Protein AF-A0A803PFT8-F1 (afdb_monomer_lite)

Organism: Cannabis sativa (NCBI:txid3483)

Secondary structure (DSSP, 8-state):
---TT--EEEEEE-TTS-HHHHTTHHHHHHHHHHHSTT-SEEEEE-SSEEEEEESSS--TT----S--------SPPS-HHHHHHHHHHHHHHHHHHHTSGGGTT----------TT-----------

Foldseek 3Di:
DQDQPDKAKDKDFAPPDDPVLSVCVVVVVVVQCVVVPPDQWTWDDDPTMIMIMHRPDDCPPPDDPPDDDDDDDPDDDPDPVVLVVVVVVQVVQQVVQLPPVVCVRGGDDDDPRPPPDDPPPDPDDDDD

Structure (mmCIF, N/CA/C/O backbone):
data_AF-A0A803PFT8-F1
#
_entry.id   AF-A0A803PFT8-F1
#
loop_
_atom_site.group_PDB
_atom_site.id
_atom_site.type_symbol
_atom_site.label_atom_id
_atom_site.label_alt_id
_atom_site.label_comp_id
_atom_site.label_asym_id
_atom_site.label_entity_id
_atom_site.label_seq_id
_atom_site.pdbx_PDB_ins_code
_atom_site.Cartn_x
_atom_site.Cartn_y
_atom_site.Cartn_z
_atom_site.occupancy
_atom_site.B_iso_or_equiv
_atom_site.auth_seq_id
_atom_site.auth_comp_id
_atom_site.auth_asym_id
_atom_site.auth_atom_id
_atom_site.pdbx_PDB_model_num
ATOM 1 N N . MET A 1 1 ? -4.372 10.837 24.922 1.00 44.28 1 MET A N 1
ATOM 2 C CA . MET A 1 1 ? -5.160 9.863 25.702 1.00 44.28 1 MET A CA 1
ATOM 3 C C . MET A 1 1 ? -5.962 9.059 24.695 1.00 44.28 1 MET A C 1
ATOM 5 O O . MET A 1 1 ? -6.721 9.668 23.953 1.00 44.28 1 MET A O 1
ATOM 9 N N . VAL A 1 2 ? -5.701 7.760 24.560 1.00 54.59 2 VAL A N 1
ATOM 10 C CA . VAL A 1 2 ? -6.525 6.870 23.727 1.00 54.59 2 VAL A CA 1
ATOM 11 C C . VAL A 1 2 ? -7.710 6.454 24.590 1.00 54.59 2 VAL A C 1
ATOM 13 O O . VAL A 1 2 ? -7.504 6.063 25.736 1.00 54.59 2 VAL A O 1
ATOM 16 N N . LYS A 1 3 ? -8.936 6.638 24.099 1.00 64.12 3 LYS A N 1
ATOM 17 C CA . LYS A 1 3 ? -10.148 6.183 24.795 1.00 64.12 3 LYS A CA 1
ATOM 18 C C . LYS A 1 3 ? -10.170 4.647 24.743 1.00 64.12 3 LYS A C 1
ATOM 20 O O . LYS A 1 3 ? -9.803 4.116 23.700 1.00 64.12 3 LYS A O 1
ATOM 25 N N . GLU A 1 4 ? -10.577 3.957 25.813 1.00 70.50 4 GLU A N 1
ATOM 26 C CA . GLU A 1 4 ? -10.498 2.479 25.923 1.00 70.50 4 GLU A CA 1
ATOM 27 C C . GLU A 1 4 ? -11.153 1.710 24.755 1.00 70.50 4 GLU A C 1
ATOM 29 O O . GLU A 1 4 ? -10.731 0.598 24.462 1.00 70.50 4 GLU A O 1
ATOM 34 N N . ASP A 1 5 ? -12.062 2.343 24.003 1.00 81.56 5 ASP A N 1
ATOM 35 C CA . ASP A 1 5 ? -12.743 1.748 22.841 1.00 81.56 5 ASP A CA 1
ATOM 36 C C . ASP A 1 5 ? -12.388 2.400 21.490 1.00 81.56 5 ASP A C 1
ATOM 38 O O . ASP A 1 5 ? -13.102 2.247 20.496 1.00 81.56 5 ASP A O 1
ATOM 42 N N . GLN A 1 6 ? -11.322 3.202 21.423 1.00 90.56 6 GLN A N 1
ATOM 43 C CA . GLN A 1 6 ? -10.969 3.908 20.194 1.00 90.56 6 GLN A CA 1
ATOM 44 C C . GLN A 1 6 ? -10.096 3.054 19.273 1.00 90.56 6 GLN A C 1
ATOM 46 O O . GLN A 1 6 ? -8.986 2.656 19.619 1.00 90.56 6 GLN A O 1
ATOM 51 N N . VAL A 1 7 ? -10.561 2.877 18.037 1.00 93.44 7 VAL A N 1
ATOM 52 C CA . VAL A 1 7 ? -9.805 2.233 16.959 1.00 93.44 7 VAL A CA 1
ATOM 53 C C . VAL A 1 7 ? -9.600 3.226 15.821 1.00 93.44 7 VAL A C 1
ATOM 55 O O . VAL A 1 7 ? -10.534 3.895 15.382 1.00 93.44 7 VAL A O 1
ATOM 58 N N . TYR A 1 8 ? -8.370 3.316 15.327 1.00 95.94 8 TYR A N 1
ATOM 59 C CA . TYR A 1 8 ? -8.039 4.039 14.104 1.00 95.94 8 TYR A CA 1
ATOM 60 C C . TYR A 1 8 ? -7.986 3.040 12.957 1.00 95.94 8 TYR A C 1
ATOM 62 O O . TYR A 1 8 ? -7.270 2.049 13.057 1.00 95.94 8 TYR A O 1
ATOM 70 N N . GLY A 1 9 ? -8.730 3.288 11.882 1.00 95.44 9 GLY A N 1
ATOM 71 C CA . GLY A 1 9 ? -8.801 2.399 10.725 1.00 95.44 9 GLY A CA 1
ATOM 72 C C . GLY A 1 9 ? -8.551 3.140 9.418 1.00 95.44 9 GLY A C 1
ATOM 73 O O . GLY A 1 9 ? -8.933 4.300 9.273 1.00 95.44 9 GLY A O 1
ATOM 74 N N . LEU A 1 10 ? -7.923 2.456 8.465 1.00 95.62 10 LEU A N 1
ATOM 75 C CA . LEU A 1 10 ? -7.757 2.909 7.089 1.00 95.62 10 LEU A CA 1
ATOM 76 C C . LEU A 1 10 ? -8.031 1.739 6.150 1.00 95.62 10 LEU A C 1
ATOM 78 O O . LEU A 1 10 ? -7.395 0.694 6.266 1.00 95.62 10 LEU A O 1
ATOM 82 N N . ALA A 1 11 ? -8.925 1.962 5.195 1.00 95.62 11 ALA A N 1
ATOM 83 C CA . ALA A 1 11 ? -9.148 1.088 4.059 1.00 95.62 11 ALA A CA 1
ATOM 84 C C . ALA A 1 11 ? -8.800 1.844 2.775 1.00 95.62 11 ALA A C 1
ATOM 86 O O . ALA A 1 11 ? -9.191 3.001 2.610 1.00 95.62 11 ALA A O 1
ATOM 87 N N . GLN A 1 12 ? -8.065 1.203 1.874 1.00 93.50 12 GLN A N 1
ATOM 88 C CA . GLN A 1 12 ? -7.648 1.792 0.608 1.00 93.50 12 GLN A CA 1
ATOM 89 C C . GLN A 1 12 ? -7.751 0.751 -0.499 1.00 93.50 12 GLN A C 1
ATOM 91 O O . GLN A 1 12 ? -7.149 -0.311 -0.401 1.00 93.50 12 GLN A O 1
ATOM 96 N N . CYS A 1 13 ? -8.469 1.076 -1.567 1.00 93.88 13 CYS A N 1
ATOM 97 C CA . CYS A 1 13 ? -8.408 0.317 -2.810 1.00 93.88 13 CYS A CA 1
ATOM 98 C C . CYS A 1 13 ? -7.316 0.871 -3.724 1.00 93.88 13 CYS A C 1
ATOM 100 O O . CYS A 1 13 ? -6.910 2.032 -3.601 1.00 93.88 13 CYS A O 1
ATOM 102 N N . ARG A 1 14 ? -6.863 0.047 -4.665 1.00 91.81 14 ARG A N 1
ATOM 103 C CA . ARG A 1 14 ? -6.009 0.497 -5.764 1.00 91.81 14 ARG A CA 1
ATOM 104 C C . ARG A 1 14 ? -6.759 1.553 -6.589 1.00 91.81 14 ARG A C 1
ATOM 106 O O . ARG A 1 14 ? -7.973 1.481 -6.746 1.00 91.81 14 ARG A O 1
ATOM 113 N N . GLY A 1 15 ? -6.058 2.572 -7.079 1.00 89.06 15 GLY A N 1
ATOM 114 C CA . GLY A 1 15 ? -6.700 3.728 -7.727 1.00 89.06 15 GLY A CA 1
ATOM 115 C C . GLY A 1 15 ? -7.247 3.471 -9.138 1.00 89.06 15 GLY A C 1
ATOM 116 O O . GLY A 1 15 ? -7.919 4.331 -9.695 1.00 89.06 15 GLY A O 1
ATOM 117 N N . ASP A 1 16 ? -6.934 2.319 -9.723 1.00 87.44 16 ASP A N 1
ATOM 118 C CA . ASP A 1 16 ? -7.186 1.927 -11.115 1.00 87.44 16 ASP A CA 1
ATOM 119 C C . ASP A 1 16 ? -8.180 0.759 -11.251 1.00 87.44 16 ASP A C 1
ATOM 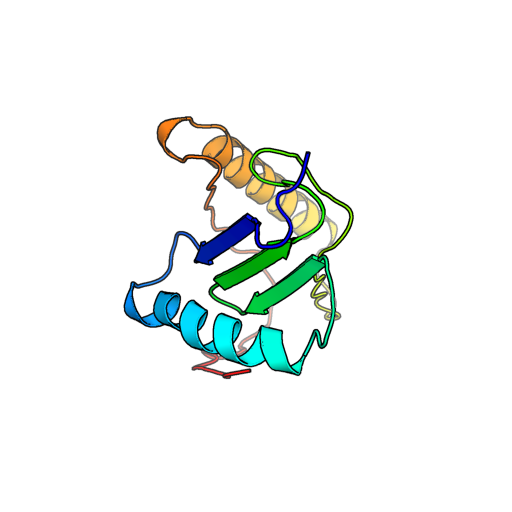121 O O . ASP A 1 16 ? -8.333 0.225 -12.348 1.00 87.44 16 ASP A O 1
ATOM 125 N N . VAL A 1 17 ? -8.832 0.338 -10.161 1.00 91.38 17 VAL A N 1
ATOM 126 C CA . VAL A 1 17 ? -9.778 -0.792 -10.168 1.00 91.38 17 VAL A CA 1
ATOM 127 C C . VAL A 1 17 ? -11.231 -0.326 -10.128 1.00 91.38 17 VAL A C 1
ATOM 129 O O . VAL A 1 17 ? -11.539 0.800 -9.732 1.00 91.38 17 VAL A O 1
ATOM 132 N N . SER A 1 18 ? -12.139 -1.210 -10.540 1.00 95.19 18 SER A N 1
ATOM 133 C CA . SER A 1 18 ? -13.576 -0.952 -10.482 1.00 95.19 18 SER A CA 1
ATOM 134 C C . SER A 1 18 ? -14.097 -0.927 -9.036 1.00 95.19 18 SER A C 1
ATOM 136 O O . SER A 1 18 ? -13.458 -1.416 -8.101 1.00 95.19 18 SER A O 1
ATOM 138 N N . THR A 1 19 ? -15.302 -0.390 -8.830 1.00 94.31 19 THR A N 1
ATOM 139 C CA . THR A 1 19 ? -15.986 -0.467 -7.525 1.00 94.31 19 THR A CA 1
ATOM 140 C C . THR A 1 19 ? -16.285 -1.913 -7.111 1.00 94.31 19 THR A C 1
ATOM 142 O O . THR A 1 19 ? -16.285 -2.227 -5.919 1.00 94.31 19 THR A O 1
ATOM 145 N N . GLU A 1 20 ? -16.520 -2.795 -8.085 1.00 94.81 20 GLU A N 1
ATOM 146 C CA . GLU A 1 20 ? -16.733 -4.222 -7.844 1.00 94.81 20 GLU A CA 1
ATOM 147 C C . GLU A 1 20 ? -15.455 -4.873 -7.307 1.00 94.81 20 GLU A C 1
ATOM 149 O O . GLU A 1 20 ? -15.481 -5.454 -6.226 1.00 94.81 20 GLU A O 1
ATOM 154 N N . ASP A 1 21 ? -14.320 -4.664 -7.976 1.00 94.69 21 ASP A N 1
ATOM 155 C CA . ASP A 1 21 ? -13.018 -5.169 -7.524 1.00 94.69 21 ASP A CA 1
ATOM 156 C C . ASP A 1 21 ? -12.631 -4.600 -6.151 1.00 94.69 21 ASP A C 1
ATOM 158 O O . ASP A 1 21 ? -12.156 -5.323 -5.279 1.00 94.69 21 ASP A O 1
ATOM 162 N N . CYS A 1 22 ? -12.904 -3.314 -5.911 1.00 94.69 22 CYS A N 1
ATOM 163 C CA . CYS A 1 22 ? -12.665 -2.655 -4.623 1.00 94.69 22 CYS A CA 1
ATOM 164 C C . CYS A 1 22 ? -13.520 -3.230 -3.475 1.00 94.69 22 CYS A C 1
ATOM 166 O O . CYS A 1 22 ? -13.171 -3.088 -2.299 1.00 94.69 22 CYS A O 1
ATOM 168 N N . SER A 1 23 ? -14.618 -3.934 -3.776 1.00 93.81 23 SER A N 1
ATOM 169 C CA . SER A 1 23 ? -15.433 -4.587 -2.744 1.00 93.81 23 SER A CA 1
ATOM 170 C C . SER A 1 23 ? -14.694 -5.720 -2.019 1.00 93.81 23 SER A C 1
ATOM 172 O O . SER A 1 23 ? -15.146 -6.116 -0.942 1.00 93.81 23 SER A O 1
ATOM 174 N N . SER A 1 24 ? -13.525 -6.155 -2.517 1.00 91.69 24 SER A N 1
ATOM 175 C CA . SER A 1 24 ? -12.601 -7.071 -1.827 1.00 91.69 24 SER A CA 1
ATOM 176 C C . SER A 1 24 ? -12.187 -6.588 -0.430 1.00 91.69 24 SER A C 1
ATOM 178 O O . SER A 1 24 ? -11.768 -7.381 0.411 1.00 91.69 24 SER A O 1
ATOM 180 N N . VAL A 1 25 ? -12.336 -5.291 -0.134 1.00 95.81 25 VAL A N 1
ATOM 181 C CA . VAL A 1 25 ? -12.097 -4.734 1.205 1.00 95.81 25 VAL A CA 1
ATOM 182 C C . VAL A 1 25 ? -12.980 -5.375 2.285 1.00 95.81 25 VAL A C 1
ATOM 184 O O . VAL A 1 25 ? -12.574 -5.446 3.445 1.00 95.81 25 VAL A O 1
ATOM 187 N N . LYS A 1 26 ? -14.171 -5.870 1.921 1.00 95.00 26 LYS A N 1
ATOM 188 C CA . LYS A 1 26 ? -15.062 -6.595 2.841 1.00 95.00 26 LYS A CA 1
ATOM 189 C C . LYS A 1 26 ? -14.433 -7.919 3.264 1.00 95.00 26 LYS A C 1
ATOM 191 O O . LYS A 1 26 ? -14.336 -8.191 4.457 1.00 95.00 26 LYS A O 1
ATOM 196 N N . ASP A 1 27 ? -13.909 -8.669 2.297 1.00 94.75 27 ASP A N 1
ATOM 197 C CA . ASP A 1 27 ? -13.199 -9.920 2.560 1.00 94.75 27 ASP A CA 1
ATOM 198 C C . ASP A 1 27 ? -11.952 -9.665 3.414 1.00 94.75 27 ASP A C 1
ATOM 200 O O . ASP A 1 27 ? -11.705 -10.379 4.386 1.00 94.75 27 ASP A O 1
ATOM 204 N N . ALA A 1 28 ? -11.204 -8.595 3.124 1.00 95.38 28 ALA A N 1
ATOM 205 C CA . ALA A 1 28 ? -10.063 -8.181 3.939 1.00 95.38 28 ALA A CA 1
ATOM 206 C C . ALA A 1 28 ? -10.466 -7.875 5.395 1.00 95.38 28 ALA A C 1
ATOM 208 O O . ALA A 1 28 ? -9.784 -8.309 6.328 1.00 95.38 28 ALA A O 1
ATOM 209 N N . ALA A 1 29 ? -11.590 -7.181 5.601 1.00 94.94 29 ALA A N 1
ATOM 210 C CA . ALA A 1 29 ? -12.127 -6.875 6.926 1.00 94.94 29 ALA A CA 1
ATOM 211 C C . ALA A 1 29 ? -12.578 -8.128 7.689 1.00 94.94 29 ALA A C 1
ATOM 213 O O . ALA A 1 29 ? -12.408 -8.203 8.907 1.00 94.94 29 ALA A O 1
ATOM 214 N N . ASP A 1 30 ? -13.098 -9.139 6.996 1.00 94.88 30 ASP A N 1
ATOM 215 C CA . ASP A 1 30 ? -13.433 -10.414 7.624 1.00 94.88 30 ASP A CA 1
ATOM 216 C C . ASP A 1 30 ? -12.196 -11.239 7.968 1.00 94.88 30 ASP A C 1
ATOM 218 O O . ASP A 1 30 ? -12.088 -11.778 9.075 1.00 94.88 30 ASP A O 1
ATOM 222 N N . LYS A 1 31 ? -11.220 -11.293 7.059 1.00 95.81 31 LYS A N 1
ATOM 223 C CA . LYS A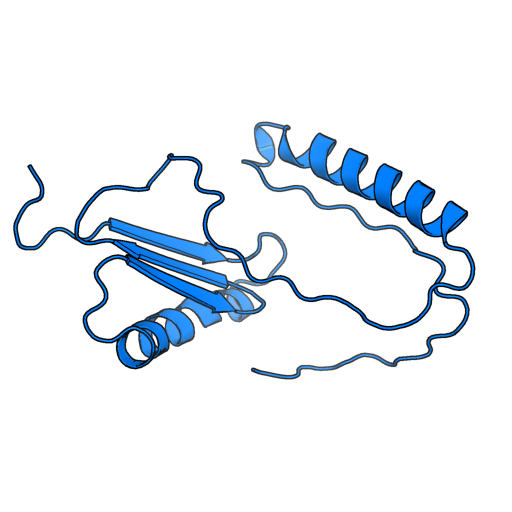 1 31 ? -10.014 -12.102 7.238 1.00 95.81 31 LYS A CA 1
ATOM 224 C C . LYS A 1 31 ? -9.066 -11.532 8.280 1.00 95.81 31 LYS A C 1
ATOM 226 O O . LYS A 1 31 ? -8.525 -12.326 9.053 1.00 95.81 31 LYS A O 1
ATOM 231 N N . ILE A 1 32 ? -8.904 -10.210 8.376 1.00 95.06 32 ILE A N 1
ATOM 232 C CA . ILE A 1 32 ? -7.973 -9.594 9.338 1.00 95.06 32 ILE A CA 1
ATOM 233 C C . ILE A 1 32 ? -8.293 -9.993 10.787 1.00 95.06 32 ILE A C 1
ATOM 235 O O . ILE A 1 32 ? -7.374 -10.288 11.546 1.00 95.06 32 ILE A O 1
ATOM 239 N N . LYS A 1 33 ? -9.581 -10.144 11.138 1.00 91.12 33 LYS A N 1
ATOM 240 C CA . LYS A 1 33 ? -10.033 -10.603 12.467 1.00 91.12 33 LYS A CA 1
ATOM 241 C C . LYS A 1 33 ? -9.510 -11.996 12.824 1.00 91.12 33 LYS A C 1
ATOM 243 O O . LYS A 1 33 ? -9.246 -12.279 13.984 1.00 91.12 33 LYS A O 1
ATOM 248 N N . THR A 1 34 ? -9.382 -12.871 11.828 1.00 94.31 34 THR A N 1
ATOM 249 C CA . THR A 1 34 ? -8.951 -14.269 12.016 1.00 94.31 34 THR A CA 1
ATOM 250 C C . THR A 1 34 ? -7.451 -14.469 11.822 1.00 94.31 34 THR A C 1
ATOM 252 O O . THR A 1 34 ? -6.881 -15.401 12.380 1.00 94.31 34 THR A O 1
ATOM 255 N N . ARG A 1 35 ? -6.803 -13.617 11.019 1.00 93.88 35 ARG A N 1
ATOM 256 C CA . ARG A 1 35 ? -5.367 -13.703 10.715 1.00 93.88 35 ARG A CA 1
ATOM 257 C C . ARG A 1 35 ? -4.501 -12.946 11.720 1.00 93.88 35 ARG A C 1
ATOM 259 O O . ARG A 1 35 ? -3.367 -13.350 11.939 1.00 93.88 35 ARG A O 1
ATOM 266 N N . CYS A 1 36 ? -5.036 -11.892 12.332 1.00 92.31 36 CYS A N 1
ATOM 267 C CA . CYS A 1 36 ? -4.339 -11.032 13.288 1.00 92.31 36 CYS A CA 1
ATOM 268 C C . CYS A 1 36 ? -5.079 -11.029 14.637 1.00 92.31 36 CYS A C 1
ATOM 270 O O . CYS A 1 36 ? -5.557 -9.994 15.101 1.00 92.31 36 CYS A O 1
ATOM 272 N N . LEU A 1 37 ? -5.237 -12.209 15.244 1.00 91.56 37 LEU A N 1
ATOM 273 C CA . LEU A 1 37 ? -5.966 -12.367 16.506 1.00 91.56 37 LEU A CA 1
ATOM 274 C C . LEU A 1 37 ? -5.301 -11.566 17.632 1.00 91.56 37 LEU A C 1
ATOM 276 O O . LEU A 1 37 ? -4.114 -11.732 17.887 1.00 91.56 37 LEU A O 1
ATOM 280 N N . ASN A 1 38 ? -6.088 -10.748 18.334 1.00 87.62 38 ASN A N 1
ATOM 281 C CA . ASN A 1 38 ? -5.654 -9.927 19.474 1.00 87.62 38 ASN A CA 1
ATOM 282 C C . ASN A 1 38 ? -4.514 -8.937 19.169 1.00 87.62 38 ASN A C 1
ATOM 284 O O . ASN A 1 38 ? -3.906 -8.397 20.095 1.00 87.62 38 ASN A O 1
ATOM 288 N N . GLU A 1 39 ? -4.247 -8.657 17.892 1.00 92.81 39 GLU A N 1
ATOM 289 C CA . GLU A 1 39 ? -3.218 -7.700 17.508 1.00 92.81 39 GLU A CA 1
ATOM 290 C C . GLU A 1 39 ? -3.727 -6.267 17.588 1.00 92.81 39 GLU A C 1
ATOM 292 O O . GLU A 1 39 ? -4.807 -5.926 17.096 1.00 92.81 39 GLU A O 1
ATOM 297 N N . ALA A 1 40 ? -2.904 -5.419 18.202 1.00 91.88 40 ALA A N 1
ATOM 298 C CA . ALA A 1 40 ? -3.195 -4.006 18.398 1.00 91.88 40 ALA A CA 1
ATOM 299 C C . ALA A 1 40 ? -2.909 -3.152 17.156 1.00 91.88 40 ALA A C 1
ATOM 301 O O . ALA A 1 40 ? -3.510 -2.093 17.021 1.00 91.88 40 ALA A O 1
ATOM 302 N N . ASP A 1 41 ? -1.989 -3.583 16.285 1.00 93.94 41 ASP A N 1
ATOM 303 C CA . ASP A 1 41 ? -1.721 -3.024 14.951 1.00 93.94 41 ASP A CA 1
ATOM 304 C C . ASP A 1 41 ? -1.812 -4.178 13.956 1.00 93.94 41 ASP A C 1
ATOM 306 O O . ASP A 1 41 ? -0.926 -5.029 13.913 1.00 93.94 41 ASP A O 1
ATOM 310 N N . ALA A 1 42 ? -2.891 -4.227 13.185 1.00 95.06 42 ALA A N 1
ATOM 311 C CA . ALA A 1 42 ? -3.101 -5.279 12.203 1.00 95.06 42 ALA A CA 1
ATOM 312 C C . ALA A 1 42 ? -3.195 -4.679 10.807 1.00 95.06 42 ALA A C 1
ATOM 314 O O . ALA A 1 42 ? -3.807 -3.628 10.600 1.00 95.06 42 ALA A O 1
ATOM 315 N N . ARG A 1 43 ? -2.583 -5.369 9.846 1.00 94.81 43 ARG A N 1
ATOM 316 C CA . ARG A 1 43 ? -2.440 -4.933 8.457 1.00 94.81 43 ARG A CA 1
ATOM 317 C C . ARG A 1 43 ? -2.683 -6.121 7.543 1.00 94.81 43 ARG A C 1
ATOM 319 O O . ARG A 1 43 ? -2.143 -7.196 7.786 1.00 94.81 43 ARG A O 1
ATOM 326 N N . ILE A 1 44 ? -3.463 -5.926 6.491 1.00 93.56 44 ILE A N 1
ATOM 327 C CA . ILE A 1 44 ? -3.709 -6.950 5.479 1.00 93.56 44 ILE A CA 1
ATOM 328 C C . ILE A 1 44 ? -3.705 -6.317 4.088 1.00 93.56 44 ILE A C 1
ATOM 330 O O . ILE A 1 44 ? -4.242 -5.226 3.885 1.00 93.56 44 ILE A O 1
ATOM 334 N N . TRP A 1 45 ? -3.075 -7.007 3.1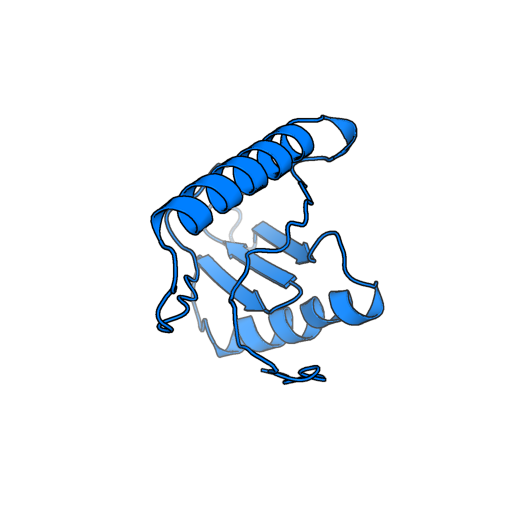41 1.00 92.00 45 TRP A N 1
ATOM 335 C CA . TRP A 1 45 ? -2.954 -6.598 1.745 1.00 92.00 45 TRP A CA 1
ATOM 336 C C . TRP A 1 45 ? -3.560 -7.675 0.850 1.00 92.00 45 TRP A C 1
ATOM 338 O O . TRP A 1 45 ? -3.293 -8.859 1.037 1.00 92.00 45 TRP A O 1
ATOM 348 N N . TYR A 1 46 ? -4.339 -7.229 -0.124 1.00 90.44 46 TYR A N 1
ATOM 349 C CA . TYR A 1 46 ? -4.883 -7.989 -1.243 1.00 90.44 46 TYR A CA 1
ATOM 350 C C . TYR A 1 46 ? -4.522 -7.265 -2.543 1.00 90.44 46 TYR A C 1
ATOM 352 O O . TYR A 1 46 ? -4.163 -6.086 -2.520 1.00 90.44 46 TYR A O 1
ATOM 360 N N . ASP A 1 47 ? -4.681 -7.938 -3.681 1.00 87.50 47 ASP A N 1
ATOM 361 C CA . ASP A 1 47 ? -4.328 -7.403 -5.006 1.00 87.50 47 ASP A CA 1
ATOM 362 C C . ASP A 1 47 ? -4.947 -6.030 -5.309 1.00 87.50 47 ASP A C 1
ATOM 364 O O . ASP A 1 47 ? -4.342 -5.193 -5.992 1.00 87.50 47 ASP A O 1
ATOM 368 N N . PHE A 1 48 ? -6.158 -5.796 -4.798 1.00 93.38 48 PHE A N 1
ATOM 369 C CA . PHE A 1 48 ? -6.939 -4.590 -5.061 1.00 93.38 48 PHE A CA 1
ATOM 370 C C . PHE A 1 48 ? -7.151 -3.706 -3.835 1.00 93.38 48 PHE A C 1
ATOM 372 O O . PHE A 1 48 ? -7.653 -2.593 -3.995 1.00 93.38 48 PHE A O 1
ATOM 379 N N . CYS A 1 49 ? -6.773 -4.141 -2.627 1.00 93.38 49 CYS A N 1
ATOM 380 C CA . CYS A 1 49 ? -7.003 -3.345 -1.424 1.00 93.38 49 CYS A CA 1
ATOM 381 C C . CYS A 1 49 ? -6.006 -3.581 -0.283 1.00 93.38 49 CYS A C 1
ATOM 383 O O . CYS A 1 49 ? -5.435 -4.653 -0.116 1.00 93.38 49 CYS A O 1
ATOM 385 N N . PHE A 1 50 ? -5.887 -2.573 0.571 1.00 93.81 50 PHE A N 1
ATOM 386 C CA . PHE A 1 50 ? -5.161 -2.573 1.829 1.00 93.81 50 PHE A CA 1
ATOM 387 C C . PHE A 1 50 ? -6.101 -2.167 2.967 1.00 93.81 50 PHE A C 1
ATOM 389 O O . PHE A 1 50 ? -6.892 -1.230 2.826 1.00 93.81 50 PHE A O 1
ATOM 396 N N . LEU A 1 51 ? -5.988 -2.846 4.106 1.00 95.81 51 LEU A N 1
ATOM 397 C CA . LEU A 1 51 ? -6.700 -2.508 5.334 1.00 95.81 51 LEU A CA 1
ATOM 398 C C . LEU A 1 51 ? -5.728 -2.533 6.516 1.00 95.81 51 LEU A C 1
ATOM 400 O O . LEU A 1 51 ? -4.980 -3.494 6.700 1.00 95.81 51 LEU A O 1
ATOM 404 N N . ARG A 1 52 ? -5.773 -1.488 7.345 1.00 95.75 52 ARG A N 1
ATOM 405 C CA . ARG A 1 52 ? -5.043 -1.412 8.614 1.00 95.75 52 ARG A CA 1
ATOM 406 C C . ARG A 1 52 ? -5.928 -0.871 9.717 1.00 95.75 52 ARG A C 1
ATOM 408 O O . ARG A 1 52 ? -6.646 0.106 9.501 1.00 95.75 52 ARG A O 1
ATOM 415 N N . TYR A 1 53 ? -5.805 -1.440 10.910 1.00 95.62 53 TYR A N 1
ATOM 416 C CA . TYR A 1 53 ? -6.322 -0.825 12.124 1.00 95.62 53 TYR A CA 1
ATOM 417 C C . TYR A 1 53 ? -5.255 -0.753 13.216 1.00 95.62 53 TYR A C 1
ATOM 419 O O . TYR A 1 53 ? -4.322 -1.554 13.245 1.00 95.62 53 TYR A O 1
ATOM 427 N N . ASN A 1 54 ? -5.396 0.221 14.116 1.00 94.69 54 ASN A N 1
ATOM 428 C CA . ASN A 1 54 ? -4.588 0.331 15.321 1.00 94.69 54 ASN A CA 1
ATOM 429 C C . ASN A 1 54 ? -5.431 0.853 16.495 1.00 94.69 54 ASN A C 1
ATOM 431 O O . ASN A 1 54 ? -6.115 1.865 16.346 1.00 94.69 54 ASN A O 1
ATOM 435 N N . ASN A 1 55 ? -5.382 0.191 17.653 1.00 92.81 55 ASN A N 1
ATOM 436 C CA . ASN A 1 55 ? -6.117 0.602 18.863 1.00 92.81 55 ASN A CA 1
ATOM 437 C C . ASN A 1 55 ? -5.226 1.223 19.960 1.00 92.81 55 ASN A C 1
ATOM 439 O O . ASN A 1 55 ? -5.711 1.568 21.030 1.00 92.81 55 ASN A O 1
ATOM 443 N N . LYS A 1 56 ? -3.921 1.391 19.705 1.00 92.06 56 LYS A N 1
ATOM 444 C CA . LYS A 1 56 ? -2.945 1.997 20.630 1.00 92.06 56 LYS A CA 1
ATOM 445 C C . LYS A 1 56 ? -2.538 3.414 20.250 1.00 92.06 56 LYS A C 1
ATOM 447 O O . LYS A 1 56 ? -2.157 4.191 21.118 1.00 92.06 56 LYS A O 1
ATOM 452 N N . SER A 1 57 ? -2.539 3.762 18.965 1.00 91.94 57 SER A N 1
ATOM 453 C CA . SER A 1 57 ? -2.177 5.110 18.516 1.00 91.94 57 SER A CA 1
ATOM 454 C C . SER A 1 57 ? -2.674 5.405 17.103 1.00 91.94 57 SER A C 1
ATOM 456 O O . SER A 1 57 ? -2.749 4.514 16.258 1.00 91.94 57 SER A O 1
ATOM 458 N N . SER A 1 58 ? -2.972 6.678 16.825 1.00 93.88 58 SER A N 1
ATOM 459 C CA . SER A 1 58 ? -3.304 7.107 15.465 1.00 93.88 58 SER A CA 1
ATOM 460 C C . SER A 1 58 ? -2.077 7.044 14.556 1.00 93.88 58 SER A C 1
ATOM 462 O O . SER A 1 58 ? -1.027 7.616 14.880 1.00 93.88 58 SER A O 1
ATOM 464 N N . PHE A 1 59 ? -2.245 6.411 13.396 1.00 94.19 59 PHE A N 1
ATOM 465 C CA . PHE A 1 59 ? -1.274 6.366 12.298 1.00 94.19 59 PHE A CA 1
ATOM 466 C C . PHE A 1 59 ? -1.707 7.200 11.081 1.00 94.19 59 PHE A C 1
ATOM 468 O O . PHE A 1 59 ? -0.950 7.334 10.123 1.00 94.19 59 PHE A O 1
ATOM 475 N N . ILE A 1 60 ? -2.919 7.764 11.094 1.00 94.44 60 ILE A N 1
ATOM 476 C CA . ILE A 1 60 ? -3.463 8.512 9.957 1.00 94.44 60 ILE A CA 1
ATOM 477 C C . ILE A 1 60 ? -2.589 9.740 9.681 1.00 94.44 60 ILE A C 1
ATOM 479 O O . ILE A 1 60 ? -2.306 10.526 10.585 1.00 94.44 60 ILE A O 1
ATOM 483 N N . GLY A 1 61 ? -2.145 9.887 8.430 1.00 91.44 61 GLY A N 1
ATOM 484 C CA . GLY A 1 61 ? -1.281 10.987 7.992 1.00 91.44 61 GLY A CA 1
ATOM 485 C C . GLY A 1 61 ? 0.191 10.870 8.407 1.00 91.44 61 GLY A C 1
ATOM 486 O O . GLY A 1 61 ? 0.967 11.772 8.106 1.00 91.44 61 GLY A O 1
ATOM 487 N N . LYS A 1 62 ? 0.600 9.782 9.075 1.00 94.44 62 LYS A N 1
ATOM 488 C CA . LYS A 1 62 ? 1.999 9.543 9.454 1.00 94.44 62 LYS A CA 1
ATOM 489 C C . LYS A 1 62 ? 2.664 8.607 8.450 1.00 94.44 62 LYS A C 1
ATOM 491 O O . LYS A 1 62 ? 2.116 7.556 8.127 1.00 94.44 62 LYS A O 1
ATOM 496 N N . VAL A 1 63 ? 3.851 8.983 7.980 1.00 92.19 63 VAL A N 1
ATOM 497 C CA . VAL A 1 63 ? 4.670 8.124 7.114 1.00 92.19 63 VAL A CA 1
ATOM 498 C C . VAL A 1 63 ? 5.124 6.901 7.908 1.00 92.19 63 VAL A C 1
ATOM 500 O O . VAL A 1 63 ? 5.625 7.035 9.023 1.00 92.19 63 VAL A O 1
ATOM 503 N N . ASP A 1 64 ? 4.950 5.718 7.325 1.00 90.38 64 ASP A N 1
ATOM 504 C CA . ASP A 1 64 ? 5.337 4.439 7.915 1.00 90.38 64 ASP A CA 1
ATOM 505 C C . ASP A 1 64 ? 5.946 3.538 6.833 1.00 90.38 64 ASP A C 1
ATOM 507 O O . ASP A 1 64 ? 5.261 3.140 5.893 1.00 90.38 64 ASP A O 1
ATOM 511 N N . THR A 1 65 ? 7.236 3.230 6.968 1.00 90.25 65 THR A N 1
ATOM 512 C CA . THR A 1 65 ? 8.007 2.377 6.047 1.00 90.25 65 THR A CA 1
ATOM 513 C C . THR A 1 65 ? 8.409 1.039 6.676 1.00 90.25 65 THR A C 1
ATOM 515 O O . THR A 1 65 ? 9.265 0.342 6.140 1.00 90.25 65 THR A O 1
ATOM 518 N N . SER A 1 66 ? 7.828 0.679 7.826 1.00 89.06 66 SER A N 1
ATOM 519 C CA . SER A 1 66 ? 8.265 -0.480 8.620 1.00 89.06 66 SER A CA 1
ATOM 520 C C . SER A 1 66 ? 7.753 -1.833 8.116 1.00 89.06 66 SER A C 1
ATOM 522 O O . SER A 1 66 ? 8.385 -2.851 8.384 1.00 89.06 66 SER A O 1
ATOM 524 N N . TYR A 1 67 ? 6.645 -1.861 7.368 1.00 85.31 67 TYR A N 1
ATOM 525 C CA . TYR A 1 67 ? 6.062 -3.094 6.832 1.00 85.31 67 TYR A CA 1
ATOM 526 C C . TYR A 1 67 ? 5.642 -2.914 5.376 1.00 85.31 67 TYR A C 1
ATOM 528 O O . TYR A 1 67 ? 4.998 -1.926 5.022 1.00 85.31 67 TYR A O 1
ATOM 536 N N . GLY A 1 68 ? 5.947 -3.916 4.558 1.00 81.38 68 GLY A N 1
ATOM 537 C CA . GLY A 1 68 ? 5.503 -4.026 3.177 1.00 81.38 68 GLY A CA 1
ATOM 538 C C . GLY A 1 68 ? 5.624 -5.468 2.698 1.00 81.38 68 GLY A C 1
ATOM 539 O O . GLY A 1 68 ? 6.409 -6.243 3.244 1.00 81.38 68 GLY A O 1
ATOM 540 N N . ILE A 1 69 ? 4.837 -5.825 1.685 1.00 81.44 69 ILE A N 1
ATOM 541 C CA . ILE A 1 69 ? 4.966 -7.110 0.997 1.00 81.44 69 ILE A CA 1
ATOM 542 C C . ILE A 1 69 ? 5.785 -6.881 -0.271 1.00 81.44 69 ILE A C 1
ATOM 544 O O . ILE A 1 69 ? 5.449 -6.027 -1.090 1.00 81.44 69 ILE A O 1
ATOM 548 N N . LEU A 1 70 ? 6.868 -7.642 -0.416 1.00 81.69 70 LEU A N 1
ATOM 549 C CA . LEU A 1 70 ? 7.750 -7.599 -1.576 1.00 81.69 70 LEU A CA 1
ATOM 550 C C . LEU A 1 70 ? 7.548 -8.875 -2.391 1.00 81.69 70 LEU A C 1
ATOM 552 O O . LEU A 1 70 ? 7.930 -9.960 -1.957 1.00 81.69 70 LEU A O 1
ATOM 556 N N . TYR A 1 71 ? 6.972 -8.733 -3.582 1.00 81.06 71 TYR A N 1
ATOM 557 C CA . TYR A 1 71 ? 6.923 -9.806 -4.568 1.00 81.06 71 TYR A CA 1
ATOM 558 C C . TYR A 1 71 ? 8.061 -9.615 -5.564 1.00 81.06 71 TYR A C 1
ATOM 560 O O . TYR A 1 71 ? 8.105 -8.623 -6.291 1.00 81.06 71 TYR A O 1
ATOM 568 N N . ALA A 1 72 ? 8.991 -10.565 -5.582 1.00 83.88 72 ALA A N 1
ATOM 569 C CA . ALA A 1 72 ? 10.104 -10.570 -6.517 1.00 83.88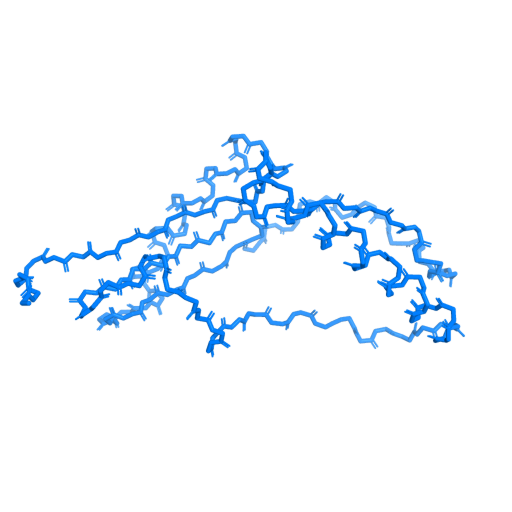 72 ALA A CA 1
ATOM 570 C C . ALA A 1 72 ? 9.833 -11.564 -7.646 1.00 83.88 72 ALA A C 1
ATOM 572 O O . ALA A 1 72 ? 9.467 -12.715 -7.405 1.00 83.88 72 ALA A O 1
ATOM 573 N N . ASN A 1 73 ? 10.055 -11.127 -8.882 1.00 83.62 73 ASN A N 1
ATOM 574 C CA . ASN A 1 73 ? 10.195 -12.047 -9.998 1.00 83.62 73 ASN A CA 1
ATOM 575 C C . ASN A 1 73 ? 11.628 -12.608 -9.992 1.00 83.62 73 ASN A C 1
ATOM 577 O O . ASN A 1 73 ? 12.584 -11.839 -9.950 1.00 83.62 73 ASN A O 1
ATOM 581 N N . VAL A 1 74 ? 11.762 -13.935 -10.027 1.00 88.62 74 VAL A N 1
ATOM 582 C CA . VAL A 1 74 ? 13.053 -14.651 -10.023 1.00 88.62 74 VAL A CA 1
ATOM 583 C C . VAL A 1 74 ? 13.554 -15.013 -11.426 1.00 88.62 74 VAL A C 1
ATOM 585 O O . VAL A 1 74 ? 14.586 -15.662 -11.564 1.00 88.62 74 VAL A O 1
ATOM 588 N N . GLN A 1 75 ? 12.811 -14.643 -12.471 1.00 88.44 75 GLN A N 1
ATOM 589 C CA . GLN A 1 75 ? 13.199 -14.891 -13.857 1.00 88.44 75 GLN A CA 1
ATOM 590 C C . GLN A 1 75 ? 14.388 -14.016 -14.270 1.00 88.44 75 GLN A C 1
ATOM 592 O O . GLN A 1 75 ? 14.525 -12.871 -13.833 1.00 88.44 75 GLN A O 1
ATOM 597 N N . ASN A 1 76 ? 15.223 -14.553 -15.159 1.00 86.62 76 ASN A N 1
ATOM 598 C CA . ASN A 1 76 ? 16.363 -13.827 -15.706 1.00 86.62 76 ASN A CA 1
ATOM 599 C C . ASN A 1 76 ? 15.918 -12.739 -16.688 1.00 86.62 76 ASN A C 1
ATOM 601 O O . ASN A 1 76 ? 14.985 -12.917 -17.470 1.00 86.62 76 ASN A O 1
ATOM 605 N N . VAL A 1 77 ? 16.651 -11.627 -16.677 1.00 86.44 77 VAL A N 1
ATOM 606 C CA . VAL A 1 77 ? 16.484 -10.519 -17.619 1.00 86.44 77 VAL A CA 1
ATOM 607 C C . VAL A 1 77 ? 17.581 -10.608 -18.677 1.00 86.44 77 VAL A C 1
ATOM 609 O O . VAL A 1 77 ? 18.761 -10.563 -18.337 1.00 86.44 77 VAL A O 1
ATOM 612 N N . SER A 1 78 ? 17.192 -10.718 -19.950 1.00 89.75 78 SER A N 1
ATOM 613 C CA . SER A 1 78 ? 18.123 -10.887 -21.077 1.00 89.75 78 SER A CA 1
ATOM 614 C C . SER A 1 78 ? 19.058 -9.687 -21.276 1.00 89.75 78 SER A C 1
ATOM 616 O O . SER A 1 78 ? 20.227 -9.872 -21.597 1.00 89.75 78 SER A O 1
ATOM 618 N N . ASP A 1 79 ? 18.559 -8.464 -21.059 1.00 90.94 79 ASP A N 1
ATOM 619 C CA . ASP A 1 79 ? 19.333 -7.216 -21.123 1.00 90.94 79 ASP A CA 1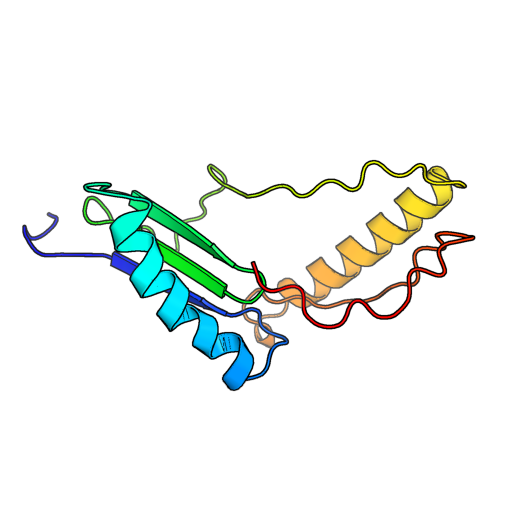
ATOM 620 C C . ASP A 1 79 ? 19.136 -6.400 -19.829 1.00 90.94 79 ASP A C 1
ATOM 622 O O . ASP A 1 79 ? 18.214 -5.579 -19.731 1.00 90.94 79 ASP A O 1
ATOM 626 N N . PRO A 1 80 ? 19.963 -6.648 -18.794 1.00 90.44 80 PRO A N 1
ATOM 627 C CA . PRO A 1 80 ? 19.824 -5.984 -17.501 1.00 90.44 80 PRO A CA 1
ATOM 628 C C . PRO A 1 80 ? 20.039 -4.471 -17.552 1.00 90.44 80 PRO A C 1
ATOM 630 O O . PRO A 1 80 ? 19.414 -3.746 -16.777 1.00 90.44 80 PRO A O 1
ATOM 633 N N . GLU A 1 81 ? 20.914 -3.979 -18.429 1.00 92.88 81 GLU A N 1
ATOM 634 C CA . GLU A 1 81 ? 21.245 -2.553 -18.484 1.00 92.88 81 GLU A CA 1
ATOM 635 C C . GLU A 1 81 ? 20.114 -1.754 -19.132 1.00 92.88 81 GLU A C 1
ATOM 637 O O . GLU A 1 81 ? 19.674 -0.744 -18.571 1.00 92.88 81 GLU A O 1
ATOM 642 N N . ASN A 1 82 ? 19.553 -2.248 -20.242 1.00 90.19 82 ASN A N 1
ATOM 643 C CA . ASN A 1 82 ? 18.375 -1.622 -20.834 1.00 90.19 82 ASN A CA 1
ATOM 644 C C . ASN A 1 82 ? 17.157 -1.717 -19.904 1.00 90.19 82 ASN A C 1
ATOM 646 O O . ASN A 1 82 ? 16.446 -0.730 -19.715 1.00 90.19 82 ASN A O 1
ATOM 650 N N . PHE A 1 83 ? 16.948 -2.864 -19.249 1.00 90.06 83 PHE A N 1
ATOM 651 C CA . PHE A 1 83 ? 15.862 -3.024 -18.280 1.00 90.06 83 PHE A CA 1
ATOM 652 C C . PHE A 1 83 ? 15.943 -2.003 -17.140 1.00 90.06 83 PHE A C 1
ATOM 654 O O . PHE A 1 83 ? 14.948 -1.347 -16.835 1.00 90.06 83 PHE A O 1
ATOM 661 N N . LYS A 1 84 ? 17.122 -1.824 -16.525 1.00 92.12 84 LYS A N 1
ATOM 662 C CA . LYS A 1 84 ? 17.319 -0.835 -15.451 1.00 92.12 84 LYS A CA 1
ATOM 663 C C . LYS A 1 84 ? 17.033 0.586 -15.932 1.00 92.12 84 LYS A C 1
ATOM 665 O O . LYS A 1 84 ? 16.426 1.364 -15.195 1.00 92.12 84 LYS A O 1
ATOM 670 N N . LYS A 1 85 ? 17.454 0.925 -17.154 1.00 93.81 85 LYS A N 1
ATOM 671 C CA . LYS A 1 85 ? 17.207 2.238 -17.761 1.00 93.81 85 LYS A CA 1
ATOM 672 C C . LYS A 1 85 ? 15.709 2.497 -17.941 1.00 93.81 85 LYS A C 1
ATOM 674 O O . LYS A 1 85 ? 15.215 3.523 -17.471 1.00 93.81 85 LYS A O 1
ATOM 679 N N . GLU A 1 86 ? 14.990 1.565 -18.562 1.00 93.44 86 GLU A N 1
ATOM 680 C CA . GLU A 1 86 ? 13.545 1.679 -18.799 1.00 93.44 86 GLU A CA 1
ATOM 681 C C . GLU A 1 86 ? 12.750 1.684 -17.487 1.00 93.44 86 GLU A C 1
ATOM 683 O O . GLU A 1 86 ? 11.865 2.519 -17.292 1.00 93.44 86 GLU A O 1
ATOM 688 N N . LEU A 1 87 ? 13.122 0.829 -16.529 1.00 92.56 87 LEU A N 1
ATOM 689 C CA . LEU A 1 87 ? 12.533 0.821 -15.191 1.00 92.56 87 LEU A CA 1
ATOM 690 C C . LEU A 1 87 ? 12.739 2.165 -14.478 1.00 92.56 87 LEU A C 1
ATOM 692 O O . LEU A 1 87 ? 11.805 2.706 -13.887 1.00 92.56 87 LEU A O 1
ATOM 696 N N . GLY A 1 88 ? 13.944 2.736 -14.548 1.00 95.38 88 GLY A N 1
ATOM 697 C CA . GLY A 1 88 ? 14.240 4.047 -13.972 1.00 95.38 88 GLY A CA 1
ATOM 698 C C . GLY A 1 88 ? 13.406 5.166 -14.602 1.00 95.38 88 GLY A C 1
ATOM 699 O O . GLY A 1 88 ? 12.873 6.020 -13.888 1.00 95.38 88 GLY A O 1
ATOM 700 N N . ALA A 1 89 ? 13.246 5.151 -15.928 1.00 96.12 89 ALA A N 1
ATOM 701 C CA . ALA A 1 89 ? 12.393 6.096 -16.644 1.00 96.12 89 ALA A CA 1
ATOM 702 C C . ALA A 1 89 ? 10.919 5.965 -16.224 1.00 96.12 89 ALA A C 1
ATOM 704 O O . ALA A 1 89 ? 10.291 6.974 -15.885 1.00 96.12 89 ALA A O 1
ATOM 705 N N . LEU A 1 90 ? 10.407 4.734 -16.143 1.00 95.62 90 LEU A N 1
ATOM 706 C CA . LEU A 1 90 ? 9.051 4.442 -15.685 1.00 95.62 90 LEU A CA 1
ATOM 707 C C . LEU A 1 90 ? 8.814 4.956 -14.257 1.00 95.62 90 LEU A C 1
ATOM 709 O O . LEU A 1 90 ? 7.870 5.708 -14.015 1.00 95.62 90 LEU A O 1
ATOM 713 N N . MET A 1 91 ? 9.698 4.623 -13.313 1.00 96.25 91 MET A N 1
ATOM 714 C CA . MET A 1 91 ? 9.585 5.068 -11.917 1.00 96.25 91 MET A CA 1
ATOM 715 C C . MET A 1 91 ? 9.633 6.595 -11.790 1.00 96.25 91 MET A C 1
ATOM 717 O O . MET A 1 91 ? 8.928 7.182 -10.965 1.00 96.25 91 MET A O 1
ATOM 721 N N . ASN A 1 92 ? 10.426 7.265 -12.630 1.00 97.81 92 ASN A N 1
ATOM 722 C CA . ASN A 1 92 ? 10.450 8.724 -12.694 1.00 97.81 92 ASN A CA 1
ATOM 723 C C . ASN A 1 92 ? 9.115 9.302 -13.185 1.00 97.81 92 ASN A C 1
ATOM 725 O O . ASN A 1 92 ? 8.685 10.332 -12.663 1.00 97.81 92 ASN A O 1
ATOM 729 N N . GLN A 1 93 ? 8.455 8.666 -14.156 1.00 96.44 93 GLN A N 1
ATOM 730 C CA . GLN A 1 93 ? 7.138 9.091 -14.633 1.00 96.44 93 GLN A CA 1
ATOM 731 C C . GLN A 1 93 ? 6.057 8.881 -13.568 1.00 96.44 93 GLN A C 1
ATOM 733 O O . GLN A 1 93 ? 5.334 9.825 -13.256 1.00 96.44 93 GLN A O 1
ATOM 738 N N . ILE A 1 94 ? 6.021 7.705 -12.932 1.00 95.62 94 ILE A N 1
ATOM 739 C CA . ILE A 1 94 ? 5.101 7.411 -11.820 1.00 95.62 94 ILE A CA 1
ATOM 740 C C . ILE A 1 94 ? 5.258 8.459 -10.715 1.00 95.62 94 ILE A C 1
ATOM 742 O O . ILE A 1 94 ? 4.273 9.036 -10.258 1.00 95.62 94 ILE A O 1
ATOM 746 N N . ARG A 1 95 ? 6.502 8.774 -10.324 1.00 97.31 95 ARG A N 1
ATOM 747 C CA . ARG A 1 95 ? 6.774 9.810 -9.319 1.00 97.31 95 ARG A CA 1
ATOM 748 C C . ARG A 1 95 ? 6.250 11.176 -9.758 1.00 97.31 95 ARG A C 1
ATOM 750 O O . ARG A 1 95 ? 5.630 11.863 -8.953 1.00 97.31 95 ARG A O 1
ATOM 757 N N . LYS A 1 96 ? 6.496 11.580 -11.011 1.00 97.38 96 LYS A N 1
ATOM 758 C CA . LYS A 1 96 ? 6.029 12.870 -11.553 1.00 97.38 96 LYS A CA 1
ATOM 759 C C . LYS A 1 96 ? 4.512 13.006 -11.500 1.00 97.38 96 LYS A C 1
ATOM 761 O O . LYS A 1 96 ? 4.032 14.112 -11.265 1.00 97.38 96 LYS A O 1
ATOM 766 N N . GLU A 1 97 ? 3.779 11.915 -11.700 1.00 95.75 97 GLU A N 1
ATOM 767 C CA . GLU A 1 97 ? 2.329 11.904 -11.543 1.00 95.75 97 GLU A CA 1
ATOM 768 C C . GLU A 1 97 ? 1.898 11.931 -10.077 1.00 95.75 97 GLU A C 1
ATOM 770 O O . GLU A 1 97 ? 1.046 12.741 -9.720 1.00 95.75 97 GLU A O 1
ATOM 775 N N . ALA A 1 98 ? 2.505 11.107 -9.221 1.00 95.12 98 ALA A N 1
ATOM 776 C CA . ALA A 1 98 ? 2.130 10.995 -7.812 1.00 95.12 98 ALA A CA 1
ATOM 777 C C . ALA A 1 98 ? 2.265 12.317 -7.042 1.00 95.12 98 ALA A C 1
ATOM 779 O O . ALA A 1 98 ? 1.464 12.599 -6.152 1.00 95.12 98 ALA A O 1
ATOM 780 N N . VAL A 1 99 ? 3.246 13.153 -7.405 1.00 96.69 99 VAL A N 1
ATOM 781 C CA . VAL A 1 99 ? 3.458 14.465 -6.767 1.00 96.69 99 VAL A CA 1
ATOM 782 C C . VAL A 1 99 ? 2.474 15.544 -7.229 1.00 96.69 99 VAL A C 1
ATOM 784 O O . VAL A 1 99 ? 2.436 16.616 -6.629 1.00 96.69 99 VAL A O 1
ATOM 787 N N . GLN A 1 100 ? 1.676 15.303 -8.276 1.00 96.44 100 GLN A N 1
ATOM 788 C CA . GLN A 1 100 ? 0.673 16.276 -8.707 1.00 96.44 100 GLN A CA 1
ATOM 789 C C . GLN A 1 100 ? -0.469 16.338 -7.683 1.00 96.44 100 GLN A C 1
ATOM 791 O O . GLN A 1 100 ? -1.095 15.306 -7.422 1.00 96.44 100 GLN A O 1
ATOM 796 N N . PRO A 1 101 ? -0.840 17.525 -7.160 1.00 94.94 101 PRO A N 1
ATOM 797 C CA . PRO A 1 101 ? -1.885 17.640 -6.139 1.00 94.94 101 PRO A CA 1
ATOM 798 C C . PRO A 1 101 ? -3.220 16.998 -6.540 1.00 94.94 101 PRO A C 1
ATOM 800 O O . PRO A 1 101 ? -3.872 16.347 -5.723 1.00 94.94 101 PRO A O 1
ATOM 803 N N . LYS A 1 102 ? -3.600 17.111 -7.822 1.00 94.62 102 LYS A N 1
ATOM 804 C CA . LYS A 1 102 ? -4.827 16.508 -8.373 1.00 94.62 102 LYS A CA 1
ATOM 805 C C . LYS A 1 102 ? -4.875 14.981 -8.247 1.00 94.62 102 LYS A C 1
ATOM 807 O O . LYS A 1 102 ? -5.964 14.423 -8.175 1.00 94.62 102 LYS A O 1
ATOM 812 N N . ASN A 1 103 ? -3.717 14.326 -8.182 1.00 91.25 103 ASN A N 1
ATOM 813 C CA . ASN A 1 103 ? -3.611 12.873 -8.144 1.00 91.25 103 ASN A CA 1
ATOM 814 C C . ASN A 1 103 ? -3.564 12.312 -6.715 1.00 91.25 103 ASN A C 1
ATOM 816 O O . ASN A 1 103 ? -3.615 11.099 -6.536 1.00 91.25 103 ASN A O 1
ATOM 820 N N . ARG A 1 104 ? -3.493 13.172 -5.685 1.00 89.50 104 ARG A N 1
ATOM 821 C CA . ARG A 1 104 ? -3.585 12.778 -4.264 1.00 89.50 104 ARG A CA 1
ATOM 822 C C . ARG A 1 104 ? -2.619 11.645 -3.872 1.00 89.50 104 ARG A C 1
ATOM 824 O O . ARG A 1 104 ? -2.974 10.772 -3.085 1.00 89.50 104 ARG A O 1
ATOM 831 N N . GLY A 1 105 ? -1.406 11.655 -4.426 1.00 88.19 105 GLY A N 1
ATOM 832 C CA . GLY A 1 105 ? -0.382 10.641 -4.156 1.00 88.19 105 GLY A CA 1
ATOM 833 C C . GLY A 1 105 ? -0.436 9.397 -5.050 1.00 88.19 105 GLY A C 1
ATOM 834 O O . GLY A 1 105 ? 0.419 8.529 -4.904 1.00 88.19 105 GLY A O 1
ATOM 835 N N . LEU A 1 106 ? -1.390 9.298 -5.981 1.00 89.88 106 LEU A N 1
ATOM 836 C CA . LEU A 1 106 ? -1.460 8.212 -6.962 1.00 89.88 106 LEU A CA 1
ATOM 837 C C . LEU A 1 106 ? -0.651 8.565 -8.216 1.00 89.88 106 LEU A C 1
ATOM 839 O O . LEU A 1 106 ? -0.789 9.652 -8.767 1.00 89.88 106 LEU A O 1
ATOM 843 N N . GLY A 1 107 ? 0.178 7.646 -8.696 1.00 92.62 107 GLY A N 1
ATOM 844 C CA . GLY A 1 107 ? 0.864 7.783 -9.981 1.00 92.62 107 GLY A CA 1
ATOM 845 C C . GLY A 1 107 ? 0.696 6.514 -10.797 1.00 92.62 107 GLY A C 1
ATOM 846 O O . GLY A 1 107 ? 0.798 5.420 -10.240 1.00 92.62 107 GLY A O 1
ATOM 847 N N . LYS A 1 108 ? 0.445 6.649 -12.101 1.00 91.12 108 LYS A N 1
ATOM 848 C CA . LYS A 1 108 ? 0.297 5.520 -13.015 1.00 91.12 108 LYS A CA 1
ATOM 849 C C . LYS A 1 108 ? 1.103 5.772 -14.284 1.00 91.12 108 LYS A C 1
ATOM 851 O O . LYS A 1 108 ? 0.899 6.736 -14.998 1.00 91.12 108 LYS A O 1
ATOM 856 N N . ALA A 1 109 ? 1.980 4.849 -14.632 1.00 91.19 109 ALA A N 1
ATOM 857 C CA . ALA A 1 109 ? 2.606 4.853 -15.942 1.00 91.19 109 ALA A CA 1
ATOM 858 C C . ALA A 1 109 ? 2.829 3.417 -16.390 1.00 91.19 109 ALA A C 1
ATOM 860 O O . ALA A 1 109 ? 2.851 2.497 -15.571 1.00 91.19 109 ALA A O 1
ATOM 861 N N . GLU A 1 110 ? 2.996 3.237 -17.691 1.00 88.50 110 GLU A N 1
ATOM 862 C CA . GLU A 1 110 ? 3.209 1.939 -18.311 1.00 88.50 110 GLU A CA 1
ATOM 863 C C . GLU A 1 110 ? 4.373 2.074 -19.297 1.00 88.50 110 GLU A C 1
ATOM 865 O O . GLU A 1 110 ? 4.484 3.071 -20.010 1.00 88.50 110 GLU A O 1
ATOM 870 N N . THR A 1 111 ? 5.263 1.084 -19.316 1.00 87.56 111 THR A N 1
ATOM 871 C CA . THR A 1 111 ? 6.289 0.936 -20.353 1.00 87.56 111 THR A CA 1
ATOM 872 C C . THR A 1 111 ? 6.407 -0.536 -20.715 1.00 87.56 111 THR A C 1
ATOM 874 O O . THR A 1 111 ? 6.194 -1.413 -19.872 1.00 87.56 111 THR A O 1
ATOM 877 N N . GLN A 1 112 ? 6.752 -0.819 -21.966 1.00 77.94 112 GLN A N 1
ATOM 878 C CA . GLN A 1 112 ? 7.071 -2.174 -22.390 1.00 77.94 112 GLN A CA 1
ATOM 879 C C . GLN A 1 112 ? 8.513 -2.476 -21.997 1.00 77.94 112 GLN A C 1
ATOM 881 O O . GLN A 1 112 ? 9.460 -2.184 -22.723 1.00 77.94 112 GLN A O 1
ATOM 886 N N . LEU A 1 113 ? 8.678 -3.085 -20.826 1.00 68.19 113 LEU A N 1
ATOM 887 C CA . LEU A 1 113 ? 9.936 -3.721 -20.467 1.00 68.19 113 LEU A CA 1
ATOM 888 C C . LEU A 1 113 ? 10.065 -4.941 -21.379 1.00 68.19 113 LEU A C 1
ATOM 890 O O . LEU A 1 113 ? 9.318 -5.904 -21.215 1.00 68.19 113 LEU A O 1
ATOM 894 N N . LEU A 1 114 ? 10.946 -4.867 -22.382 1.00 54.47 114 LEU A N 1
ATOM 895 C CA . LEU A 1 114 ? 11.235 -5.965 -23.306 1.00 54.47 114 LEU A CA 1
ATOM 896 C C . LEU A 1 114 ? 11.798 -7.169 -22.532 1.00 54.47 114 LEU A C 1
ATOM 898 O O . LEU A 1 114 ? 12.999 -7.422 -22.511 1.00 54.47 114 LEU A O 1
ATOM 902 N N . LEU A 1 115 ? 10.911 -7.951 -21.922 1.00 51.41 115 LEU A N 1
ATOM 903 C CA . LEU A 1 115 ? 11.099 -9.374 -21.696 1.00 51.41 115 LEU A CA 1
ATOM 904 C C . LEU A 1 115 ? 10.973 -10.009 -23.078 1.00 51.41 115 LEU A C 1
ATOM 906 O O . LEU A 1 115 ? 9.899 -10.460 -23.478 1.00 51.41 115 LEU A O 1
ATOM 910 N N . SER A 1 116 ? 12.042 -9.948 -23.871 1.00 42.19 116 SER A N 1
ATOM 911 C CA . SER A 1 116 ? 12.111 -10.747 -25.087 1.00 42.19 116 SER A CA 1
ATOM 912 C C . SER A 1 116 ? 11.909 -12.207 -24.670 1.00 42.19 116 SER A C 1
ATOM 914 O O . SER A 1 116 ? 12.774 -12.791 -24.028 1.00 42.19 116 SER A O 1
ATOM 916 N N . LEU A 1 117 ? 10.729 -12.743 -25.018 1.00 37.59 117 LEU A N 1
ATOM 917 C CA . LEU A 1 117 ? 10.214 -14.098 -24.762 1.00 37.59 117 LEU A CA 1
ATOM 918 C C . LEU A 1 117 ? 9.519 -14.343 -23.414 1.00 37.59 117 LEU A C 1
ATOM 920 O O . LEU A 1 117 ? 9.949 -15.194 -22.647 1.00 37.59 117 LEU A O 1
ATOM 924 N N . LEU A 1 118 ? 8.340 -13.755 -23.199 1.00 35.50 118 LEU A N 1
ATOM 925 C CA . LEU A 1 118 ? 7.289 -14.450 -22.446 1.00 35.50 118 LEU A CA 1
ATOM 926 C C . LEU A 1 118 ? 5.930 -14.258 -23.132 1.00 35.50 118 LEU A C 1
ATOM 928 O O . LEU A 1 118 ? 5.172 -13.342 -22.829 1.00 35.50 118 LEU A O 1
ATOM 932 N N . CYS A 1 119 ? 5.586 -15.199 -24.018 1.00 31.94 119 CYS A N 1
ATOM 933 C CA . CYS A 1 119 ? 4.198 -15.634 -24.157 1.00 31.94 119 CYS A CA 1
ATOM 934 C C . CYS A 1 119 ? 3.765 -16.265 -22.822 1.00 31.94 119 CYS A C 1
ATOM 936 O O . CYS A 1 119 ? 3.700 -17.483 -22.700 1.00 31.94 119 CYS A O 1
ATOM 938 N N . ILE A 1 120 ? 3.504 -15.457 -21.797 1.00 35.53 120 ILE A N 1
ATOM 939 C CA . ILE A 1 120 ? 2.647 -15.879 -20.691 1.00 35.53 120 ILE A CA 1
ATOM 940 C C . ILE A 1 120 ? 1.308 -15.246 -21.004 1.00 35.53 120 ILE A C 1
ATOM 942 O O . ILE A 1 120 ? 1.113 -14.043 -20.846 1.00 35.53 120 ILE A O 1
ATOM 946 N N . GLY A 1 121 ? 0.430 -16.076 -21.563 1.00 28.38 121 GLY A N 1
ATOM 947 C CA . GLY A 1 121 ? -0.935 -15.704 -21.872 1.00 28.38 121 GLY A CA 1
ATOM 948 C C . GLY A 1 121 ? -1.604 -15.036 -20.678 1.00 28.38 121 GLY A C 1
ATOM 949 O O . GLY A 1 121 ? -1.280 -15.315 -19.525 1.00 28.38 121 GLY A O 1
ATOM 950 N N . THR A 1 122 ? -2.542 -14.150 -20.997 1.00 34.06 122 THR A N 1
ATOM 951 C CA . THR A 1 122 ? -3.637 -13.699 -20.137 1.00 34.06 122 THR A CA 1
ATOM 952 C C . THR A 1 122 ? -3.834 -14.585 -18.901 1.00 34.06 122 THR A C 1
ATOM 954 O O . THR A 1 122 ? -4.543 -15.592 -18.965 1.00 34.06 122 THR A O 1
ATOM 957 N N . MET A 1 123 ? -3.235 -14.213 -17.763 1.00 28.39 123 MET A N 1
ATOM 958 C CA . MET A 1 123 ? -3.661 -14.743 -16.472 1.00 28.39 123 MET A CA 1
ATOM 959 C C . MET A 1 123 ? -4.992 -14.075 -16.141 1.00 28.39 123 MET A C 1
ATOM 961 O O . MET A 1 123 ? -5.063 -13.030 -15.501 1.00 28.39 123 MET A O 1
ATOM 965 N N . HIS A 1 124 ? -6.063 -14.692 -16.637 1.00 30.14 124 HIS A N 1
ATOM 966 C CA . HIS A 1 124 ? -7.368 -14.605 -16.007 1.00 30.14 124 HIS A CA 1
ATOM 967 C C . HIS A 1 124 ? -7.210 -14.945 -14.520 1.00 30.14 124 HIS A C 1
ATOM 969 O O . HIS A 1 124 ? -6.602 -15.964 -14.191 1.00 30.14 124 HIS A O 1
ATOM 975 N N . LYS A 1 125 ? -7.766 -14.080 -13.663 1.00 33.84 125 LYS A N 1
ATOM 976 C CA . LYS A 1 125 ? -8.200 -14.340 -12.281 1.00 33.84 125 LYS A CA 1
ATOM 977 C C . LYS A 1 125 ? -7.549 -15.569 -11.624 1.00 33.84 125 LYS A C 1
ATOM 979 O O . LYS A 1 125 ? -8.102 -16.666 -11.672 1.00 33.84 125 LYS A O 1
ATOM 984 N N . ARG A 1 126 ? -6.438 -15.381 -10.912 1.00 24.28 126 ARG A N 1
ATOM 985 C CA . ARG A 1 126 ? -6.168 -16.220 -9.738 1.00 24.28 126 ARG A CA 1
ATOM 986 C C . ARG A 1 126 ? -6.504 -15.401 -8.511 1.00 24.28 126 ARG A C 1
ATOM 988 O O . ARG A 1 126 ? -5.728 -14.554 -8.103 1.00 24.28 126 ARG A O 1
ATOM 995 N N . HIS A 1 127 ? -7.692 -15.667 -7.980 1.00 25.02 127 HIS A N 1
ATOM 996 C CA . HIS A 1 127 ? -8.004 -15.386 -6.590 1.00 25.02 127 HIS A CA 1
ATOM 997 C C . HIS A 1 127 ? -6.912 -15.993 -5.700 1.00 25.02 127 HIS A C 1
ATOM 999 O O . HIS A 1 127 ? -6.655 -17.197 -5.790 1.00 25.02 127 HIS A O 1
ATOM 1005 N N . PHE A 1 128 ? -6.330 -15.165 -4.841 1.00 29.70 128 PHE A N 1
ATOM 1006 C CA . PHE A 1 128 ? -5.850 -15.537 -3.515 1.00 29.70 128 PHE A CA 1
ATOM 1007 C C . PHE A 1 128 ? -6.332 -14.482 -2.515 1.00 29.70 128 PHE A C 1
ATOM 1009 O O . PHE A 1 128 ? -6.392 -13.293 -2.899 1.00 29.70 128 PHE A O 1
#

Sequence (128 aa):
MVKEDQVYGLAQCRGDVSTEDCSSVKDAADKIKTRCLNEADARIWYDFCFLRYNNKSSFIGKVDTSYGILYANVQNVSDPENFKKELGALMNQIRKEAVQPKNRGLGKAETQLLLSLLCIGTMHKRHF

pLDDT: mean 84.11, std 19.64, range [24.28, 97.81]

Radius of gyration: 18.49 Å; chains: 1; bounding box: 38×34×51 Å

InterPro domains:
  IPR002902 Gnk2-homologous domain [PF01657] (4-56)
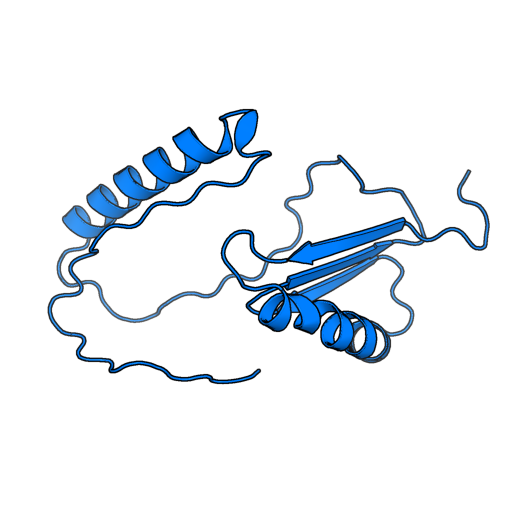  IPR002902 Gnk2-homologous domain [PS51473] (1-58)
  IPR038408 Gnk2-homologous domain superfamily [G3DSA:3.30.430.20] (2-58)
  IPR050581 Cysteine-rich repeat secretory protein [PTHR32411] (4-113)